Protein AF-A0A7W5LYI7-F1 (afdb_monomer_lite)

pLDDT: mean 84.55, std 17.93, range [43.22, 97.75]

Radius of gyration: 16.95 Å; chains: 1; bounding box: 48×33×45 Å

Sequence (88 aa):
MPITEADRILFNRVWALGAKAVKNNRISELTYVTLSTPTLEEYQNSHGKRMADLIKVVQLGISELRDSGELSEADEDQATRLPARRRT

Structure (mmCIF, N/CA/C/O backbone):
data_AF-A0A7W5LYI7-F1
#
_entry.id   AF-A0A7W5LYI7-F1
#
loop_
_atom_site.group_PDB
_atom_site.id
_atom_site.type_symbol
_atom_site.label_atom_id
_atom_site.label_alt_id
_atom_site.label_comp_id
_atom_site.label_asym_id
_atom_site.label_entity_id
_atom_site.label_seq_id
_atom_site.pdbx_PDB_ins_code
_atom_site.Cartn_x
_atom_site.Cartn_y
_atom_site.Cartn_z
_atom_site.occupancy
_atom_site.B_iso_or_equiv
_atom_site.auth_seq_id
_atom_site.auth_comp_id
_atom_site.auth_asym_id
_atom_site.auth_atom_id
_atom_site.pdbx_PDB_model_num
ATOM 1 N N . MET A 1 1 ? 5.488 -1.441 -18.988 1.00 68.94 1 MET A N 1
ATOM 2 C CA . MET A 1 1 ? 5.970 -0.053 -18.825 1.00 68.94 1 MET A CA 1
ATOM 3 C C . MET A 1 1 ? 7.169 -0.067 -17.896 1.00 68.94 1 MET A C 1
ATOM 5 O O . MET A 1 1 ? 7.158 -0.886 -16.984 1.00 68.94 1 MET A O 1
ATOM 9 N N . PRO A 1 2 ? 8.195 0.766 -18.126 1.00 84.44 2 PRO A N 1
ATOM 10 C CA . PRO A 1 2 ? 9.267 0.936 -17.153 1.00 84.44 2 PRO A CA 1
ATOM 11 C C . PRO A 1 2 ? 8.713 1.604 -15.888 1.00 84.44 2 PRO A C 1
ATOM 13 O O . PRO A 1 2 ? 7.945 2.556 -15.989 1.00 84.44 2 PRO A O 1
ATOM 16 N N . ILE A 1 3 ? 9.096 1.095 -14.717 1.00 86.88 3 ILE A N 1
ATOM 17 C CA . ILE A 1 3 ? 8.798 1.732 -13.429 1.00 86.88 3 ILE A CA 1
ATOM 18 C C . ILE A 1 3 ? 9.680 2.971 -13.305 1.00 86.88 3 ILE A C 1
ATOM 20 O O . ILE A 1 3 ? 10.907 2.868 -13.387 1.00 86.88 3 ILE A O 1
ATOM 24 N N . THR A 1 4 ? 9.064 4.127 -13.091 1.00 94.38 4 THR A N 1
ATOM 25 C CA . THR A 1 4 ? 9.768 5.393 -12.878 1.00 94.38 4 THR A CA 1
ATOM 26 C C . THR A 1 4 ? 10.044 5.634 -11.393 1.00 94.38 4 THR A C 1
ATOM 28 O O . THR A 1 4 ? 9.460 4.999 -10.515 1.00 94.38 4 THR A O 1
ATOM 31 N N . GLU A 1 5 ? 10.931 6.582 -11.088 1.00 94.44 5 GLU A N 1
ATOM 32 C CA . GLU A 1 5 ? 11.159 7.015 -9.702 1.00 94.44 5 GLU A CA 1
ATOM 33 C C . GLU A 1 5 ? 9.894 7.629 -9.082 1.00 94.44 5 GLU A C 1
ATOM 35 O O . GLU A 1 5 ? 9.593 7.399 -7.913 1.00 94.44 5 GLU A O 1
ATOM 40 N N . ALA A 1 6 ? 9.097 8.340 -9.887 1.00 94.19 6 ALA A N 1
ATOM 41 C CA . ALA A 1 6 ? 7.822 8.896 -9.448 1.00 94.19 6 ALA A CA 1
ATOM 42 C C . ALA A 1 6 ? 6.846 7.798 -8.993 1.00 94.19 6 ALA A C 1
ATOM 44 O O . ALA A 1 6 ? 6.200 7.953 -7.956 1.00 94.19 6 ALA A O 1
ATOM 45 N N . ASP A 1 7 ? 6.799 6.663 -9.699 1.00 94.12 7 ASP A N 1
ATOM 46 C CA . ASP A 1 7 ? 5.955 5.521 -9.320 1.00 94.12 7 ASP A CA 1
ATOM 47 C C . ASP A 1 7 ? 6.379 4.929 -7.969 1.00 94.12 7 ASP A C 1
ATOM 49 O O . ASP A 1 7 ? 5.533 4.603 -7.135 1.00 94.12 7 ASP A O 1
ATOM 53 N N . ARG A 1 8 ? 7.692 4.826 -7.720 1.00 95.44 8 ARG A N 1
ATOM 54 C CA . ARG A 1 8 ? 8.239 4.331 -6.444 1.00 95.44 8 ARG A CA 1
ATOM 55 C C . ARG A 1 8 ? 7.892 5.265 -5.292 1.00 95.44 8 ARG A C 1
ATOM 57 O O . ARG A 1 8 ? 7.468 4.804 -4.235 1.00 95.44 8 ARG A O 1
ATOM 64 N N . ILE A 1 9 ? 8.052 6.573 -5.498 1.00 95.50 9 ILE A N 1
ATOM 65 C CA . ILE A 1 9 ? 7.722 7.593 -4.497 1.00 95.50 9 ILE A CA 1
ATOM 66 C C . ILE A 1 9 ? 6.228 7.548 -4.168 1.00 95.50 9 ILE A C 1
ATOM 68 O O . ILE A 1 9 ? 5.861 7.523 -2.990 1.00 95.50 9 ILE A O 1
ATOM 72 N N . LEU A 1 10 ? 5.369 7.492 -5.192 1.00 94.81 10 LEU A N 1
ATOM 73 C CA . LEU A 1 10 ? 3.925 7.389 -5.006 1.00 94.81 10 LEU A CA 1
ATOM 74 C C . LEU A 1 10 ? 3.563 6.118 -4.233 1.00 94.81 10 LEU A C 1
ATOM 76 O O . LEU A 1 10 ? 2.837 6.192 -3.242 1.00 94.81 10 LEU A O 1
ATOM 80 N N . PHE A 1 11 ? 4.115 4.972 -4.634 1.00 96.31 11 PHE A N 1
ATOM 81 C CA . PHE A 1 11 ? 3.894 3.705 -3.948 1.00 96.31 11 PHE A CA 1
ATOM 82 C C . PHE A 1 11 ? 4.308 3.770 -2.474 1.00 96.31 11 PHE A C 1
ATOM 84 O O . PHE A 1 11 ? 3.521 3.397 -1.609 1.00 96.31 11 PHE A O 1
ATOM 91 N N . ASN A 1 12 ? 5.494 4.301 -2.166 1.00 96.00 12 ASN A N 1
ATOM 92 C CA . ASN A 1 12 ? 5.976 4.423 -0.789 1.00 96.00 12 ASN A CA 1
ATOM 93 C C . ASN A 1 12 ? 5.047 5.288 0.073 1.00 96.00 12 ASN A C 1
ATOM 95 O O . ASN A 1 12 ? 4.783 4.953 1.230 1.00 96.00 12 ASN A O 1
ATOM 99 N N . ARG A 1 13 ? 4.518 6.383 -0.487 1.00 95.56 13 ARG A N 1
ATOM 100 C CA . ARG A 1 13 ? 3.559 7.253 0.207 1.00 95.56 13 ARG A CA 1
ATOM 101 C C . ARG A 1 13 ? 2.243 6.528 0.484 1.00 95.56 13 ARG A C 1
ATOM 103 O O . ARG A 1 13 ? 1.783 6.521 1.624 1.00 95.56 13 ARG A O 1
ATOM 110 N N . VAL A 1 14 ? 1.669 5.899 -0.543 1.00 96.50 14 VAL A N 1
ATOM 111 C CA . VAL A 1 14 ? 0.436 5.103 -0.433 1.00 96.50 14 VAL A CA 1
ATOM 112 C C . VAL A 1 14 ? 0.619 3.996 0.605 1.00 96.50 14 VAL A C 1
ATOM 114 O O . VAL A 1 14 ? -0.208 3.836 1.499 1.00 96.50 14 VAL A O 1
ATOM 117 N N . TRP A 1 15 ? 1.735 3.271 0.538 1.00 97.50 15 TRP A N 1
ATOM 118 C CA . TRP A 1 15 ? 2.055 2.197 1.469 1.00 97.50 15 TRP A CA 1
ATOM 119 C C . TRP A 1 15 ? 2.132 2.692 2.915 1.00 97.50 15 TRP A C 1
ATOM 121 O O . TRP A 1 15 ? 1.522 2.098 3.802 1.00 97.50 15 TRP A O 1
ATOM 131 N N . ALA A 1 16 ? 2.840 3.798 3.163 1.00 96.50 16 ALA A N 1
ATOM 132 C CA . ALA A 1 16 ? 2.972 4.368 4.501 1.00 96.50 16 ALA A CA 1
ATOM 133 C C . ALA A 1 16 ? 1.612 4.756 5.105 1.00 96.50 16 ALA A C 1
ATOM 135 O O . ALA A 1 16 ? 1.362 4.499 6.286 1.00 96.50 16 ALA A O 1
ATOM 136 N N . LEU A 1 17 ? 0.718 5.329 4.295 1.00 96.69 17 LEU A N 1
ATOM 137 C CA . LEU A 1 17 ? -0.642 5.668 4.717 1.00 96.69 17 LEU A CA 1
ATOM 138 C C . LEU A 1 17 ? -1.481 4.417 4.984 1.00 96.69 17 LEU A C 1
ATOM 140 O O . LEU A 1 17 ? -2.103 4.315 6.039 1.00 96.69 17 LEU A O 1
ATOM 144 N N . GLY A 1 18 ? -1.412 3.422 4.101 1.00 96.88 18 GLY A N 1
ATOM 145 C CA . GLY A 1 18 ? -2.098 2.146 4.284 1.00 96.88 18 GLY A CA 1
ATOM 146 C C . GLY A 1 18 ? -1.653 1.411 5.547 1.00 96.88 18 GLY A C 1
ATOM 147 O O . GLY A 1 18 ? -2.480 0.961 6.339 1.00 96.88 18 GLY A O 1
ATOM 148 N N . ALA A 1 19 ? -0.344 1.345 5.798 1.00 97.00 19 ALA A N 1
ATOM 149 C CA . ALA A 1 19 ? 0.212 0.730 7.000 1.00 97.00 19 ALA A CA 1
ATOM 150 C C . ALA A 1 19 ? -0.211 1.476 8.278 1.00 97.00 19 ALA A C 1
ATOM 152 O O . ALA A 1 19 ? -0.542 0.854 9.293 1.00 97.00 19 ALA A O 1
ATOM 153 N N . LYS A 1 20 ? -0.261 2.813 8.227 1.00 96.19 20 LYS A N 1
ATOM 154 C CA . LYS A 1 20 ? -0.789 3.638 9.320 1.00 96.19 20 LYS A CA 1
ATOM 155 C C . LYS A 1 20 ? -2.273 3.346 9.571 1.00 96.19 20 LYS A C 1
ATOM 157 O O . LYS A 1 20 ? -2.653 3.168 10.727 1.00 96.19 20 LYS A O 1
ATOM 162 N N . ALA A 1 21 ? -3.086 3.237 8.522 1.00 96.31 21 ALA A N 1
ATOM 163 C CA . ALA A 1 21 ? -4.507 2.908 8.627 1.00 96.31 21 ALA A CA 1
ATOM 164 C C . ALA A 1 21 ? -4.734 1.514 9.230 1.00 96.31 21 ALA A C 1
ATOM 166 O O . ALA A 1 21 ? -5.541 1.368 10.147 1.00 96.31 21 ALA A O 1
ATOM 167 N N . VAL A 1 22 ? -3.965 0.502 8.809 1.00 96.62 22 VAL A N 1
ATOM 168 C CA . VAL A 1 22 ? -3.989 -0.848 9.410 1.00 96.62 22 VAL A CA 1
ATOM 169 C C . VAL A 1 22 ? -3.744 -0.789 10.916 1.00 96.62 22 VAL A C 1
ATOM 171 O O . VAL A 1 22 ? -4.488 -1.400 11.687 1.00 96.62 22 VAL A O 1
ATOM 174 N N . LYS A 1 23 ? -2.735 -0.020 11.347 1.00 94.81 23 LYS A N 1
ATOM 175 C CA . LYS A 1 23 ? -2.415 0.160 12.768 1.00 94.81 23 LYS A CA 1
ATOM 176 C C . LYS A 1 23 ? -3.537 0.878 13.522 1.00 94.81 23 LYS A C 1
ATOM 178 O O . LYS A 1 23 ? -3.921 0.430 14.601 1.00 94.81 23 LYS A O 1
ATOM 183 N N . ASN A 1 24 ? -4.062 1.968 12.969 1.00 94.56 24 ASN A N 1
ATOM 184 C CA . ASN A 1 24 ? -5.113 2.772 13.599 1.00 94.56 24 ASN A CA 1
ATOM 185 C C . ASN A 1 24 ? -6.418 1.982 13.760 1.00 94.56 24 ASN A C 1
ATOM 187 O O . ASN A 1 24 ? -7.023 1.998 14.831 1.00 94.56 24 ASN A O 1
ATOM 191 N N . ASN A 1 25 ? -6.792 1.232 12.725 1.00 93.19 25 ASN A N 1
ATOM 192 C CA . ASN A 1 25 ? -8.016 0.434 12.678 1.00 93.19 25 ASN A CA 1
ATOM 193 C C . ASN A 1 25 ? -7.850 -0.959 13.311 1.00 93.19 25 ASN A C 1
ATOM 195 O O . ASN A 1 25 ? -8.807 -1.725 13.367 1.00 93.19 25 ASN A O 1
ATOM 199 N N . ARG A 1 26 ? -6.648 -1.289 13.810 1.00 92.56 26 ARG A N 1
ATOM 200 C CA . ARG A 1 26 ? -6.308 -2.566 14.467 1.00 92.56 26 ARG A CA 1
ATOM 201 C C . ARG A 1 26 ? -6.626 -3.798 13.607 1.00 92.56 26 ARG A C 1
ATOM 203 O O . ARG A 1 26 ? -7.075 -4.826 14.120 1.00 92.56 26 ARG A O 1
ATOM 210 N N . ILE A 1 27 ? -6.361 -3.705 12.304 1.00 92.94 27 ILE A N 1
ATOM 211 C CA . ILE A 1 27 ? -6.625 -4.780 11.338 1.00 92.94 27 ILE A CA 1
ATOM 212 C C . ILE A 1 27 ? -5.556 -5.866 11.510 1.00 92.94 27 ILE A C 1
ATOM 214 O O . ILE A 1 27 ? -4.447 -5.799 10.969 1.00 92.94 27 ILE A O 1
ATOM 218 N N . SER A 1 28 ? -5.876 -6.862 12.333 1.00 91.56 28 SER A N 1
ATOM 219 C CA . SER A 1 28 ? -4.910 -7.860 12.802 1.00 91.56 28 SER A CA 1
ATOM 220 C C . SER A 1 28 ? -4.418 -8.756 11.665 1.00 91.56 28 SER A C 1
ATOM 222 O O . SER A 1 28 ? -3.239 -9.103 11.621 1.00 91.56 28 SER A O 1
ATOM 224 N N . GLU A 1 29 ? -5.279 -9.067 10.694 1.00 92.12 29 GLU A N 1
ATOM 225 C CA . GLU A 1 29 ? -4.922 -9.914 9.556 1.00 92.12 29 GLU A CA 1
ATOM 226 C C . GLU A 1 29 ? -3.896 -9.275 8.608 1.00 92.12 29 GLU A C 1
ATOM 228 O O . GLU A 1 29 ? -3.143 -9.996 7.958 1.00 92.12 29 GLU A O 1
ATOM 233 N N . LEU A 1 30 ? -3.815 -7.940 8.564 1.00 94.19 30 LEU A N 1
ATOM 234 C CA . LEU A 1 30 ? -2.859 -7.211 7.720 1.00 94.19 30 LEU A CA 1
ATOM 235 C C . LEU A 1 30 ? -1.597 -6.790 8.477 1.00 94.19 30 LEU A C 1
ATOM 237 O O . LEU A 1 30 ? -0.620 -6.362 7.865 1.00 94.19 30 LEU A O 1
ATOM 241 N N . THR A 1 31 ? -1.573 -6.945 9.802 1.00 91.69 31 THR A N 1
ATOM 242 C CA . THR A 1 31 ? -0.446 -6.487 10.623 1.00 91.69 31 THR A CA 1
ATOM 243 C C . THR A 1 31 ? 0.865 -7.135 10.170 1.00 91.69 31 THR A C 1
ATOM 245 O O . THR A 1 31 ? 1.861 -6.438 9.997 1.00 91.69 31 THR A O 1
ATOM 248 N N . TYR A 1 32 ? 0.856 -8.439 9.869 1.00 90.25 32 TYR A N 1
ATOM 249 C CA . TYR A 1 32 ? 2.047 -9.159 9.406 1.00 90.25 32 TYR A CA 1
ATOM 250 C C . TYR A 1 32 ? 2.658 -8.561 8.131 1.00 90.25 32 TYR A C 1
ATOM 252 O O . TYR A 1 32 ? 3.875 -8.400 8.054 1.00 90.25 32 TYR A O 1
ATOM 260 N N . VAL A 1 33 ? 1.837 -8.185 7.144 1.00 91.31 33 VAL A N 1
ATOM 261 C CA . VAL A 1 33 ? 2.361 -7.623 5.890 1.00 91.31 33 VAL A CA 1
ATOM 262 C C . VAL A 1 33 ? 2.869 -6.198 6.060 1.00 91.31 33 VAL A C 1
ATOM 264 O O . VAL A 1 33 ? 3.811 -5.827 5.376 1.00 91.31 33 VAL A O 1
ATOM 267 N N . THR A 1 34 ? 2.325 -5.434 7.013 1.00 92.62 34 THR A N 1
ATOM 268 C CA . THR A 1 34 ? 2.810 -4.078 7.331 1.00 92.62 34 THR A CA 1
ATOM 269 C C . THR A 1 34 ? 4.112 -4.053 8.132 1.00 92.62 34 THR A C 1
ATOM 271 O O . THR A 1 34 ? 4.769 -3.017 8.185 1.00 92.62 34 THR A O 1
ATOM 274 N N . LEU A 1 35 ? 4.513 -5.181 8.737 1.00 89.50 35 LEU A N 1
ATOM 275 C CA . LEU A 1 35 ? 5.844 -5.325 9.345 1.00 89.50 35 LEU A CA 1
ATOM 276 C C . LEU A 1 35 ? 6.949 -5.382 8.288 1.00 89.50 35 LEU A C 1
ATOM 278 O O . LEU A 1 35 ? 8.103 -5.084 8.581 1.00 89.50 35 LEU A O 1
ATOM 282 N N . SER A 1 36 ? 6.592 -5.784 7.069 1.00 82.94 36 SER A N 1
ATOM 283 C CA . SER A 1 36 ? 7.466 -5.686 5.910 1.00 82.94 36 SER A CA 1
ATOM 284 C C . SER A 1 36 ? 7.198 -4.350 5.214 1.00 82.94 36 SER A C 1
ATOM 286 O O . SER A 1 36 ? 6.047 -3.969 5.020 1.00 82.94 36 SER A O 1
ATOM 288 N N . THR A 1 37 ? 8.246 -3.638 4.814 1.00 90.75 37 THR A N 1
ATOM 289 C CA . THR A 1 37 ? 8.153 -2.466 3.929 1.00 90.75 37 THR A CA 1
ATOM 290 C C . THR A 1 37 ? 8.576 -2.895 2.524 1.00 90.75 37 THR A C 1
ATOM 292 O O . THR A 1 37 ? 9.747 -2.736 2.184 1.00 90.75 37 THR A O 1
ATOM 295 N N . PRO A 1 38 ? 7.676 -3.520 1.735 1.00 93.81 38 PRO A N 1
ATOM 296 C CA . PRO A 1 38 ? 8.016 -3.990 0.401 1.00 93.81 38 PRO A CA 1
ATOM 297 C C . PRO A 1 38 ? 8.369 -2.817 -0.511 1.00 93.81 38 PRO A C 1
ATOM 299 O O . PRO A 1 38 ? 7.796 -1.735 -0.378 1.00 93.81 38 PRO A O 1
ATOM 302 N N . THR A 1 39 ? 9.258 -3.040 -1.475 1.00 95.69 39 THR A N 1
ATOM 303 C CA . THR A 1 39 ? 9.426 -2.107 -2.599 1.00 95.69 39 THR A CA 1
ATOM 304 C C . THR A 1 39 ? 8.302 -2.275 -3.6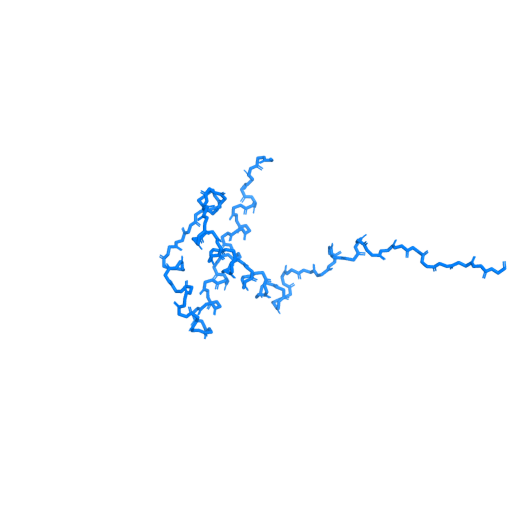26 1.00 95.69 39 THR A C 1
ATOM 306 O O . THR A 1 39 ? 7.564 -3.265 -3.613 1.00 95.69 39 THR A O 1
ATOM 309 N N . LEU A 1 40 ? 8.178 -1.326 -4.561 1.00 96.19 40 LEU A N 1
ATOM 310 C CA . LEU A 1 40 ? 7.215 -1.431 -5.663 1.00 96.19 40 LEU A CA 1
ATOM 311 C C . LEU A 1 40 ? 7.471 -2.680 -6.527 1.00 96.19 40 LEU A C 1
ATOM 313 O O . LEU A 1 40 ? 6.529 -3.343 -6.955 1.00 96.19 40 LEU A O 1
ATOM 317 N N . GLU A 1 41 ? 8.731 -3.048 -6.750 1.00 95.44 41 GLU A N 1
ATOM 318 C CA . GLU A 1 41 ? 9.090 -4.277 -7.459 1.00 95.44 41 GLU A CA 1
ATOM 319 C C . GLU A 1 41 ? 8.689 -5.525 -6.683 1.00 95.44 41 GLU A C 1
ATOM 321 O O . GLU A 1 41 ? 8.139 -6.454 -7.264 1.00 95.44 41 GLU A O 1
ATOM 326 N N . GLU A 1 42 ? 8.951 -5.573 -5.377 1.00 94.69 42 GLU A N 1
ATOM 327 C CA . GLU A 1 42 ? 8.561 -6.717 -4.548 1.00 94.69 42 GLU A CA 1
ATOM 328 C C . GLU A 1 42 ? 7.043 -6.869 -4.482 1.00 94.69 42 GLU A C 1
ATOM 330 O O . GLU A 1 42 ? 6.531 -7.986 -4.529 1.00 94.69 42 GLU A O 1
ATOM 335 N N . TYR A 1 43 ? 6.321 -5.749 -4.425 1.00 94.94 43 TYR A N 1
ATOM 336 C CA . TYR A 1 43 ? 4.871 -5.719 -4.537 1.00 94.94 43 TYR A CA 1
ATOM 337 C C . TYR A 1 43 ? 4.399 -6.317 -5.870 1.00 94.94 43 TYR A C 1
ATOM 339 O O . TYR A 1 43 ? 3.582 -7.239 -5.870 1.00 94.94 43 TYR A O 1
ATOM 347 N N . GLN A 1 44 ? 4.948 -5.858 -6.999 1.00 93.56 44 GLN A N 1
ATOM 348 C CA . GLN A 1 44 ? 4.572 -6.343 -8.335 1.00 93.56 44 GLN A CA 1
ATOM 349 C C . GLN A 1 44 ? 4.943 -7.810 -8.579 1.00 93.56 44 GLN A C 1
ATOM 351 O O . GLN A 1 44 ? 4.218 -8.518 -9.274 1.00 93.56 44 GLN A O 1
ATOM 356 N N . ASN A 1 45 ? 6.047 -8.271 -7.990 1.00 95.25 45 ASN A N 1
ATOM 357 C CA . ASN A 1 45 ? 6.505 -9.657 -8.072 1.00 95.25 45 ASN A CA 1
ATOM 358 C C . ASN A 1 45 ? 5.858 -10.570 -7.017 1.00 95.25 45 ASN A C 1
ATOM 360 O O . ASN A 1 45 ? 6.188 -11.753 -6.931 1.00 95.25 45 ASN A O 1
ATOM 364 N N . SER A 1 46 ? 4.972 -10.043 -6.171 1.00 94.00 46 SER A N 1
ATOM 365 C CA . SER A 1 46 ? 4.291 -10.851 -5.167 1.00 94.00 46 SER A CA 1
ATOM 366 C C . SER A 1 46 ? 3.103 -11.603 -5.768 1.00 94.00 46 SER A C 1
ATOM 368 O O . SER A 1 46 ? 2.457 -11.170 -6.723 1.00 94.00 46 SER A O 1
ATOM 370 N N . HIS A 1 47 ? 2.784 -12.754 -5.176 1.00 94.81 47 HIS A N 1
ATOM 371 C CA . HIS A 1 47 ? 1.724 -13.629 -5.667 1.00 94.81 47 HIS A CA 1
ATOM 372 C C . HIS A 1 47 ? 0.893 -14.228 -4.527 1.00 94.81 47 HIS A C 1
ATOM 374 O O . HIS A 1 47 ? 1.274 -14.207 -3.351 1.00 94.81 47 HIS A O 1
ATOM 380 N N . GLY A 1 48 ? -0.264 -14.784 -4.892 1.00 95.81 48 GLY A N 1
ATOM 381 C CA . GLY A 1 48 ? -1.139 -15.523 -3.985 1.00 95.81 48 GLY A CA 1
ATOM 382 C C . GLY A 1 48 ? -1.653 -14.682 -2.815 1.00 95.81 48 GLY A C 1
ATOM 383 O O . GLY A 1 48 ? -1.969 -13.502 -2.965 1.00 95.81 48 GLY A O 1
ATOM 384 N N . LYS A 1 49 ? -1.737 -15.303 -1.632 1.00 94.50 49 LYS A N 1
ATOM 385 C CA . LYS A 1 49 ? -2.280 -14.665 -0.423 1.00 94.50 49 LYS A CA 1
ATOM 386 C C . LYS A 1 49 ? -1.528 -13.391 -0.042 1.00 94.50 49 LYS A C 1
ATOM 388 O O . LYS A 1 49 ? -2.160 -12.397 0.294 1.00 94.50 49 LYS A O 1
ATOM 393 N N . ARG A 1 50 ? -0.195 -13.405 -0.154 1.00 93.31 50 ARG A N 1
ATOM 394 C CA . ARG A 1 50 ? 0.626 -12.233 0.163 1.00 93.31 50 ARG A CA 1
ATOM 395 C C . ARG A 1 50 ? 0.235 -11.047 -0.714 1.00 93.31 50 ARG A C 1
ATOM 397 O O . ARG A 1 50 ? -0.019 -9.985 -0.169 1.00 93.31 50 ARG A O 1
ATOM 404 N N . MET A 1 51 ? 0.108 -11.240 -2.028 1.00 95.94 51 MET A N 1
ATOM 405 C CA . MET A 1 51 ? -0.315 -10.169 -2.941 1.00 95.94 51 MET A CA 1
ATOM 406 C C . MET A 1 51 ? -1.696 -9.617 -2.577 1.00 95.94 51 MET A C 1
ATOM 408 O O . MET A 1 51 ? -1.877 -8.406 -2.519 1.00 95.94 51 MET A O 1
ATOM 412 N N . ALA A 1 52 ? -2.658 -10.487 -2.256 1.00 96.75 52 ALA A N 1
ATOM 413 C CA . ALA A 1 52 ? -3.991 -10.051 -1.838 1.00 96.75 52 ALA A CA 1
ATOM 414 C C . ALA A 1 52 ? -3.956 -9.172 -0.574 1.00 96.75 52 ALA A C 1
ATOM 416 O O . ALA A 1 52 ? -4.664 -8.169 -0.500 1.00 96.75 52 ALA A O 1
ATOM 417 N N . ASP A 1 53 ? -3.118 -9.520 0.402 1.00 96.31 53 ASP A N 1
ATOM 418 C CA . ASP A 1 53 ? -2.965 -8.731 1.624 1.00 96.31 53 ASP A CA 1
ATOM 419 C C . ASP A 1 53 ? -2.231 -7.405 1.355 1.00 96.31 53 ASP A C 1
ATOM 421 O O . ASP A 1 53 ? -2.654 -6.366 1.860 1.00 96.31 53 ASP A O 1
ATOM 425 N N . LEU A 1 54 ? -1.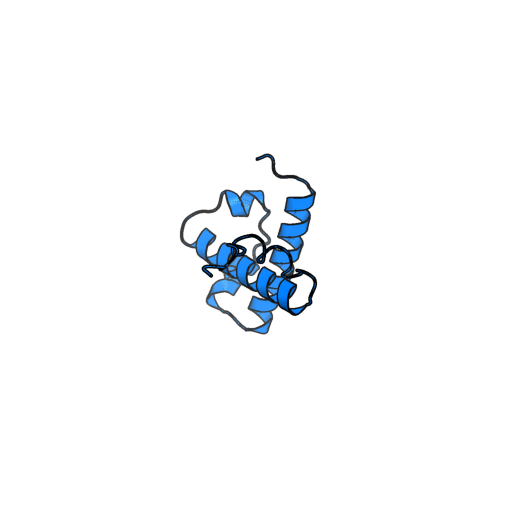205 -7.395 0.493 1.00 96.62 54 LEU A N 1
ATOM 426 C CA . LEU A 1 54 ? -0.531 -6.160 0.068 1.00 96.62 54 LEU A CA 1
ATOM 427 C C . LEU A 1 54 ? -1.487 -5.203 -0.664 1.00 96.62 54 LEU A C 1
ATOM 429 O O . LEU A 1 54 ? -1.488 -4.007 -0.378 1.00 96.62 54 LEU A O 1
ATOM 433 N N . ILE A 1 55 ? -2.328 -5.722 -1.567 1.00 97.06 55 ILE A N 1
ATOM 434 C CA . ILE A 1 55 ? -3.341 -4.936 -2.290 1.00 97.06 55 ILE A CA 1
ATOM 435 C C . ILE A 1 55 ? -4.285 -4.241 -1.306 1.00 97.06 55 ILE A C 1
ATOM 437 O O . ILE A 1 55 ? -4.569 -3.059 -1.476 1.00 97.06 55 ILE A O 1
ATOM 441 N N . LYS A 1 56 ? -4.742 -4.934 -0.256 1.00 97.75 56 LYS A N 1
ATOM 442 C CA . LYS A 1 56 ? -5.630 -4.333 0.752 1.00 97.75 56 LYS A CA 1
ATOM 443 C C . LYS A 1 56 ? -4.964 -3.172 1.487 1.00 97.75 56 LYS A C 1
ATOM 445 O O . LYS A 1 56 ? -5.602 -2.146 1.698 1.00 97.75 56 LYS A O 1
ATOM 450 N N . VAL A 1 57 ? -3.686 -3.306 1.851 1.00 97.56 57 VAL A N 1
ATOM 451 C CA . VAL A 1 57 ? -2.930 -2.207 2.479 1.00 97.56 57 VAL A CA 1
ATOM 452 C C . VAL A 1 57 ? -2.833 -1.014 1.527 1.00 97.56 57 VAL A C 1
ATOM 454 O O . VAL A 1 57 ? -3.090 0.114 1.93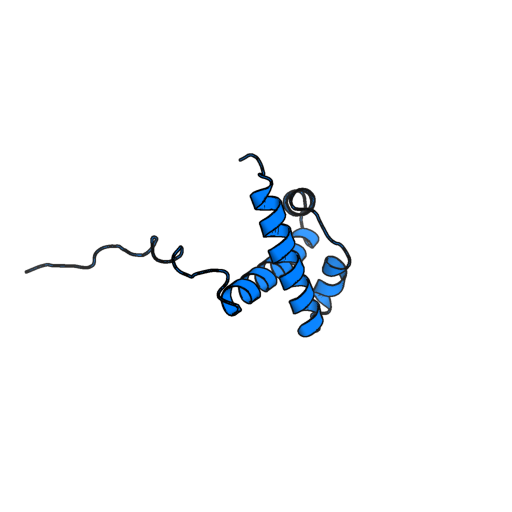5 1.00 97.56 57 VAL A O 1
ATOM 457 N N . VAL A 1 58 ? -2.530 -1.254 0.249 1.00 97.12 58 VAL A N 1
ATOM 458 C CA . VAL A 1 58 ? -2.479 -0.202 -0.778 1.00 97.12 58 VAL A CA 1
ATOM 459 C C . VAL A 1 58 ? -3.840 0.478 -0.951 1.00 97.12 58 VAL A C 1
ATOM 461 O O . VAL A 1 58 ? -3.900 1.703 -0.989 1.00 97.12 58 VAL A O 1
ATOM 464 N N . GLN A 1 59 ? -4.935 -0.284 -0.994 1.00 97.12 59 GLN A N 1
ATOM 465 C CA . GLN A 1 59 ? -6.294 0.258 -1.085 1.00 97.12 59 GLN A CA 1
ATOM 466 C C . GLN A 1 59 ? -6.629 1.164 0.101 1.00 97.12 59 GLN A C 1
ATOM 4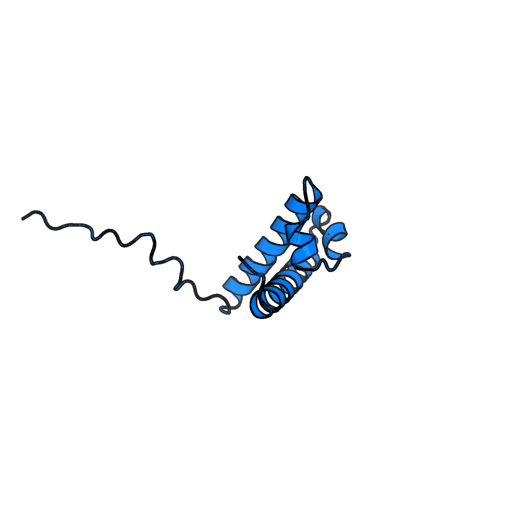68 O O . GLN A 1 59 ? -7.126 2.265 -0.110 1.00 97.12 59 GLN A O 1
ATOM 473 N N . LEU A 1 60 ? -6.286 0.749 1.326 1.00 97.06 60 LEU A N 1
ATOM 474 C CA . LEU A 1 60 ? -6.431 1.598 2.512 1.00 97.06 60 LEU A CA 1
ATOM 475 C C . LEU A 1 60 ? -5.619 2.891 2.376 1.00 97.06 60 LEU A C 1
ATOM 477 O O . LEU A 1 60 ? -6.118 3.966 2.685 1.00 97.06 60 LEU A O 1
ATOM 481 N N . GLY A 1 61 ? -4.388 2.806 1.869 1.00 96.12 61 GLY A N 1
ATOM 482 C CA . GLY A 1 61 ? -3.547 3.979 1.642 1.00 96.12 61 GLY A CA 1
ATOM 483 C C . GLY A 1 61 ? -4.116 4.955 0.614 1.00 96.12 61 GLY A C 1
ATOM 484 O O . GLY A 1 61 ? -4.024 6.165 0.800 1.00 96.12 61 GLY A O 1
ATOM 485 N N . ILE A 1 62 ? -4.733 4.443 -0.453 1.00 95.44 62 ILE A N 1
ATOM 486 C CA . ILE A 1 62 ? -5.422 5.259 -1.462 1.00 95.44 62 ILE A CA 1
ATOM 487 C C . ILE A 1 62 ? -6.663 5.926 -0.860 1.00 95.44 62 ILE A C 1
ATOM 489 O O . ILE A 1 62 ? -6.893 7.103 -1.124 1.00 95.44 62 ILE A O 1
ATOM 493 N N . SER A 1 63 ? -7.439 5.209 -0.042 1.00 95.19 63 SER A N 1
ATOM 494 C CA . SER A 1 63 ? -8.577 5.791 0.680 1.00 95.19 63 SER A CA 1
ATOM 495 C C . SER A 1 63 ? -8.137 6.948 1.577 1.00 95.19 63 SER A C 1
ATOM 497 O O . SER A 1 63 ? -8.688 8.034 1.460 1.00 95.19 63 SER A O 1
ATOM 499 N N . GLU A 1 64 ? -7.078 6.773 2.371 1.00 94.31 64 GLU A N 1
ATOM 500 C CA . GLU A 1 64 ? -6.538 7.846 3.222 1.00 94.31 64 GLU A CA 1
ATOM 501 C C . GLU A 1 64 ? -6.031 9.051 2.409 1.00 94.31 64 GLU A C 1
ATOM 503 O O . GLU A 1 64 ? -6.191 10.193 2.833 1.00 94.31 64 GLU A O 1
ATOM 508 N N . LEU A 1 65 ?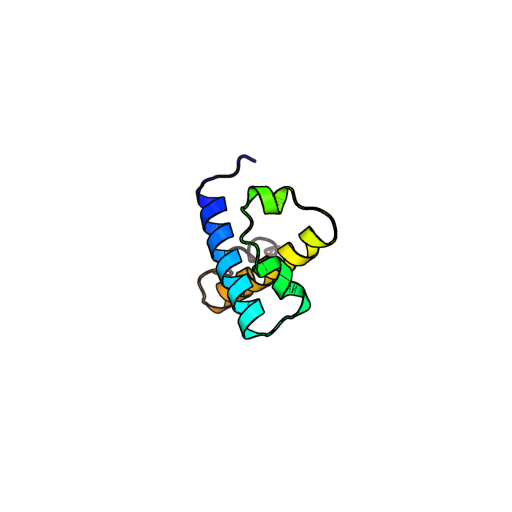 -5.430 8.820 1.234 1.00 91.56 65 LEU A N 1
ATOM 509 C CA . LEU A 1 65 ? -5.023 9.895 0.318 1.00 91.56 65 LEU A CA 1
ATOM 510 C C . LEU A 1 65 ? -6.213 10.648 -0.293 1.00 91.56 65 LEU A C 1
ATOM 512 O O . LEU A 1 65 ? -6.114 11.846 -0.564 1.00 91.56 65 LEU A O 1
ATOM 516 N N . ARG A 1 66 ? -7.318 9.947 -0.563 1.00 90.06 66 ARG A N 1
ATOM 517 C CA . ARG A 1 66 ? -8.556 10.564 -1.055 1.00 90.06 66 ARG A CA 1
ATOM 518 C C . ARG A 1 66 ? -9.192 11.401 0.053 1.00 90.06 66 ARG A C 1
ATOM 520 O O . ARG A 1 66 ? -9.520 12.561 -0.177 1.00 90.06 66 ARG A O 1
ATOM 527 N N . ASP A 1 67 ? -9.267 10.853 1.262 1.00 88.00 67 ASP A N 1
ATOM 528 C CA . ASP A 1 67 ? -9.835 11.525 2.434 1.00 88.00 67 ASP A CA 1
ATOM 529 C C . ASP A 1 67 ? -9.022 12.760 2.854 1.00 88.00 67 ASP A C 1
ATOM 531 O O . ASP A 1 67 ? -9.584 13.742 3.341 1.00 88.00 67 ASP A O 1
ATOM 535 N N . SER A 1 68 ? -7.703 12.756 2.629 1.00 85.00 68 SER A N 1
ATOM 536 C CA . SER A 1 68 ? -6.841 13.919 2.866 1.00 85.00 68 SER A CA 1
ATOM 537 C C . SER A 1 68 ? -6.924 14.994 1.772 1.00 85.00 68 SER A C 1
ATOM 539 O O . SER A 1 68 ? -6.339 16.067 1.930 1.00 85.00 68 SER A O 1
ATOM 541 N N . GLY A 1 69 ? -7.643 14.735 0.671 1.00 78.38 69 GLY A N 1
ATOM 542 C CA . GLY A 1 69 ? -7.744 15.632 -0.483 1.00 78.38 69 GLY A CA 1
ATOM 543 C C . GLY A 1 69 ? -6.477 15.691 -1.345 1.00 78.38 69 GLY A C 1
ATOM 544 O O . GLY A 1 69 ? -6.365 16.551 -2.217 1.00 78.38 69 GLY A O 1
ATOM 545 N N . GLU A 1 70 ? -5.515 14.794 -1.113 1.00 72.88 70 GLU A N 1
ATOM 546 C CA . GLU A 1 70 ? -4.261 14.711 -1.871 1.00 72.88 70 GLU A CA 1
ATOM 547 C C . GLU A 1 70 ? -4.424 13.952 -3.198 1.00 72.88 70 GLU A C 1
ATOM 549 O O . GLU A 1 70 ? -3.624 14.135 -4.116 1.00 72.88 70 GLU A O 1
ATOM 554 N N . LEU A 1 71 ? -5.474 13.133 -3.316 1.00 68.62 71 LEU A N 1
ATOM 555 C CA . LEU A 1 71 ? -5.963 12.583 -4.578 1.00 68.62 71 LEU A CA 1
ATOM 556 C C . LEU A 1 71 ? -7.247 13.318 -4.972 1.00 68.62 71 LEU A C 1
ATOM 558 O O . LEU A 1 71 ? -8.309 13.086 -4.401 1.00 68.62 71 LEU A O 1
ATOM 562 N N . SER A 1 72 ? -7.147 14.221 -5.948 1.00 52.44 72 SER A N 1
ATOM 563 C CA . SER A 1 72 ? -8.317 14.890 -6.518 1.00 52.44 72 SER A CA 1
ATOM 564 C C . SER A 1 72 ? -9.102 13.913 -7.398 1.00 52.44 72 SER A C 1
ATOM 566 O O . SER A 1 72 ? -8.530 13.281 -8.281 1.00 52.44 72 SER A O 1
ATOM 568 N N . GLU A 1 73 ? -10.420 13.828 -7.207 1.00 52.75 73 GLU A N 1
ATOM 569 C CA . GLU A 1 73 ? -11.350 12.986 -7.986 1.00 52.75 73 GLU A CA 1
ATOM 570 C C . GLU A 1 73 ? -11.490 13.400 -9.4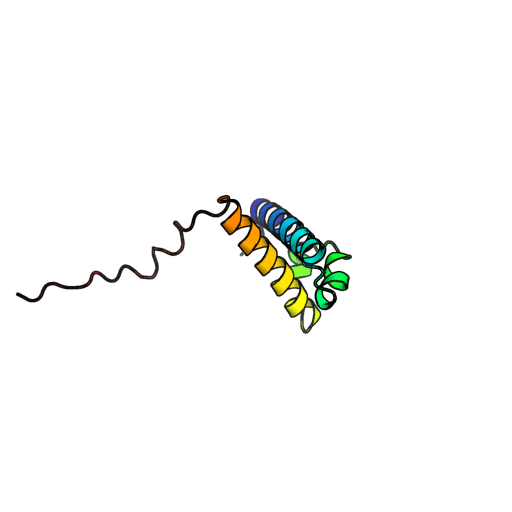70 1.00 52.75 73 GLU A C 1
ATOM 572 O O . GLU A 1 73 ? -12.300 12.844 -10.210 1.00 52.75 73 GLU A O 1
ATOM 577 N N . ALA A 1 74 ? -10.693 14.365 -9.938 1.00 48.19 74 ALA A N 1
ATOM 578 C CA . ALA A 1 74 ? -10.755 14.909 -11.293 1.00 48.19 74 ALA A CA 1
ATOM 579 C C . ALA A 1 74 ? -10.381 13.907 -12.407 1.00 48.19 74 ALA A C 1
ATOM 581 O O . ALA A 1 74 ? -10.667 14.182 -13.573 1.00 48.19 74 ALA A O 1
ATOM 582 N N . ASP A 1 75 ? -9.801 12.749 -12.073 1.00 50.66 75 ASP A N 1
ATOM 583 C CA . ASP A 1 75 ? -9.443 11.703 -13.043 1.00 50.66 75 ASP A CA 1
ATOM 584 C C . ASP A 1 75 ? -10.505 10.593 -13.208 1.00 50.66 75 ASP A C 1
ATOM 586 O O . ASP A 1 75 ? -10.422 9.810 -14.154 1.00 50.66 75 ASP A O 1
ATOM 590 N N . GLU A 1 76 ? -11.551 10.528 -12.369 1.00 49.47 76 GLU A N 1
ATOM 591 C CA . GLU A 1 76 ? -12.642 9.540 -12.538 1.00 49.47 76 GLU A CA 1
ATOM 592 C C . GLU A 1 76 ? -13.764 10.041 -13.480 1.00 49.47 76 GLU A C 1
ATOM 594 O O . GLU A 1 76 ? -14.539 9.248 -14.021 1.00 49.47 76 GLU A O 1
ATOM 599 N N . ASP A 1 77 ? -13.819 11.345 -13.774 1.00 43.22 77 ASP A N 1
ATOM 600 C CA . ASP A 1 77 ? -14.934 11.971 -14.505 1.00 43.22 77 ASP A CA 1
ATOM 601 C C . ASP A 1 77 ? -14.782 11.965 -16.049 1.00 43.22 77 ASP A C 1
ATOM 603 O O . ASP A 1 77 ? -15.639 12.476 -16.778 1.00 43.22 77 ASP A O 1
ATOM 607 N N . GLN A 1 78 ? -13.715 11.359 -16.594 1.00 45.12 78 GLN A N 1
ATOM 608 C CA . GLN A 1 78 ? -13.552 11.197 -18.052 1.00 45.12 78 GLN A CA 1
ATOM 609 C C . GLN A 1 78 ? -14.172 9.912 -18.626 1.00 45.12 78 GLN A C 1
ATOM 611 O O . GLN A 1 78 ? -14.427 9.863 -19.829 1.00 45.12 78 GLN A O 1
ATOM 616 N N . ALA A 1 79 ? -14.495 8.900 -17.813 1.00 47.16 79 ALA A N 1
ATOM 617 C CA . ALA A 1 79 ? -15.050 7.639 -18.326 1.00 47.16 79 ALA A CA 1
ATOM 618 C C . ALA A 1 79 ? -16.581 7.650 -18.534 1.00 47.16 79 ALA A C 1
ATOM 620 O O . ALA A 1 79 ? -17.105 6.768 -19.214 1.00 47.16 79 ALA A O 1
ATOM 621 N N . THR A 1 80 ? -17.308 8.651 -18.012 1.00 46.72 80 THR A N 1
ATOM 622 C CA . THR A 1 80 ? -18.792 8.652 -18.019 1.00 46.72 80 THR A CA 1
ATOM 623 C C . THR A 1 80 ? -19.423 9.796 -18.822 1.00 46.72 80 THR A C 1
ATOM 625 O O . THR A 1 80 ? -20.647 9.898 -18.904 1.00 46.72 80 THR A O 1
ATOM 628 N N . ARG A 1 81 ? -18.638 10.640 -19.506 1.00 46.44 81 ARG A N 1
ATOM 629 C CA . ARG A 1 81 ? -19.188 11.679 -20.400 1.00 46.44 81 ARG A CA 1
ATOM 630 C C . ARG A 1 81 ? -19.590 11.108 -21.763 1.00 46.44 81 ARG A C 1
ATOM 632 O O . ARG A 1 81 ? -19.077 11.512 -22.801 1.00 46.44 81 ARG A O 1
ATOM 639 N N . LEU A 1 82 ? -20.570 10.207 -21.773 1.00 55.38 82 LEU A N 1
ATOM 640 C CA . LEU A 1 82 ? -21.450 10.072 -22.933 1.00 55.38 82 LEU A CA 1
ATOM 641 C C . LEU A 1 82 ? -22.402 11.278 -22.914 1.00 55.38 82 LEU A C 1
ATOM 643 O O . LEU A 1 82 ? -23.144 11.434 -21.941 1.00 55.38 82 LEU A O 1
ATOM 647 N N . PRO A 1 83 ? -22.418 12.151 -23.938 1.00 49.59 83 PRO A N 1
ATOM 648 C CA . PRO A 1 83 ? -23.383 13.234 -23.980 1.00 49.59 83 PRO A CA 1
ATOM 649 C C . PRO A 1 83 ? -24.781 12.644 -24.168 1.00 49.59 83 PRO A C 1
ATOM 651 O O . PRO A 1 83 ? -25.181 12.210 -25.251 1.00 49.59 83 PRO A O 1
ATOM 654 N N . ALA A 1 84 ? -25.544 12.641 -23.081 1.00 52.91 84 ALA A N 1
ATOM 655 C CA . ALA A 1 84 ? -26.968 12.418 -23.129 1.00 52.91 84 ALA A CA 1
ATOM 656 C C . ALA A 1 84 ? -27.638 13.573 -23.895 1.00 52.91 84 ALA A C 1
ATOM 658 O O . ALA A 1 84 ? -27.796 14.675 -23.378 1.00 52.91 84 ALA A O 1
ATOM 659 N N . ARG A 1 85 ? -28.161 13.217 -25.077 1.00 49.97 85 ARG A N 1
ATOM 660 C CA . ARG A 1 85 ? -29.483 13.623 -25.591 1.00 49.97 85 ARG A CA 1
ATOM 661 C C . ARG A 1 85 ? -29.587 14.997 -26.275 1.00 49.97 85 ARG A C 1
ATOM 663 O O . ARG A 1 85 ? -29.384 16.032 -25.659 1.00 49.97 85 ARG A O 1
ATOM 670 N N . ARG A 1 86 ? -30.153 14.989 -27.490 1.00 45.31 86 ARG A N 1
ATOM 671 C CA . ARG A 1 86 ? -31.354 15.779 -27.845 1.00 45.31 86 ARG A CA 1
ATOM 672 C C . ARG A 1 86 ? -32.025 15.186 -29.092 1.00 45.31 86 ARG A C 1
ATOM 674 O O . ARG A 1 86 ? -31.572 15.384 -30.210 1.00 45.31 86 ARG A O 1
ATOM 681 N N . ARG A 1 87 ? -33.103 14.422 -28.869 1.00 48.22 87 ARG A N 1
ATOM 682 C CA . ARG A 1 87 ? -34.189 14.272 -29.847 1.00 48.22 87 ARG A CA 1
ATOM 683 C C . ARG A 1 87 ? -35.129 15.451 -29.614 1.00 48.22 87 ARG A C 1
ATOM 685 O O . ARG A 1 87 ? -35.627 15.588 -28.496 1.00 48.22 87 ARG A O 1
ATOM 692 N N . THR A 1 88 ? -35.345 16.243 -30.650 1.00 63.59 88 THR A N 1
ATOM 693 C CA . THR A 1 88 ? -36.513 17.108 -30.844 1.00 63.59 88 THR A CA 1
ATOM 694 C C . THR A 1 88 ? -36.943 16.907 -32.278 1.00 63.59 88 THR A C 1
ATOM 696 O O . THR A 1 88 ? -36.024 16.849 -33.126 1.00 63.59 88 THR A O 1
#

Foldseek 3Di:
DDQDPVNQVVQQQLLVQLLVQCVVVVVVVLPVLSVDSDTPVRLVVDDDPSVVSSVNSSVSSVVVCVVVVVDPPVVVPPVPPPPDDDDD

Secondary structure (DSSP, 8-state):
-PPPHHHHHHHHHHHHHHHHHHHHTT-HHHHHHHTS---HHHHHT--HHHHHHHHHHHHHHHHHHHHTT-S-GGGTTTSS--------